Protein AF-A0A1B5Z8H7-F1 (afdb_monomer_lite)

Structure (mmCIF, N/CA/C/O backbone):
data_AF-A0A1B5Z8H7-F1
#
_entry.id   AF-A0A1B5Z8H7-F1
#
loop_
_atom_site.group_PDB
_atom_site.id
_atom_site.type_symbol
_atom_site.label_atom_id
_atom_site.label_alt_id
_atom_site.label_comp_id
_atom_site.label_asym_id
_atom_site.label_entity_id
_atom_site.label_seq_id
_atom_site.pdbx_PDB_ins_code
_atom_site.Cartn_x
_atom_site.Cartn_y
_atom_site.Cartn_z
_atom_site.occupancy
_atom_site.B_iso_or_equiv
_atom_site.auth_seq_id
_atom_site.auth_comp_id
_atom_site.auth_asym_id
_atom_site.auth_atom_id
_atom_site.pdbx_PDB_model_num
ATOM 1 N N . MET A 1 1 ? 43.530 -18.256 -33.588 1.00 51.78 1 MET A N 1
ATOM 2 C CA . MET A 1 1 ? 42.713 -18.645 -32.415 1.00 51.78 1 MET A CA 1
ATOM 3 C C . MET A 1 1 ? 41.936 -17.455 -31.831 1.00 51.78 1 MET A C 1
ATOM 5 O O . MET A 1 1 ? 41.362 -17.579 -30.765 1.00 51.78 1 MET A O 1
ATOM 9 N N . GLU A 1 2 ? 41.868 -16.316 -32.534 1.00 54.03 2 GLU A N 1
ATOM 10 C CA . GLU A 1 2 ? 41.395 -15.041 -31.962 1.00 54.03 2 GLU A CA 1
ATOM 11 C C . GLU A 1 2 ? 39.990 -14.635 -32.441 1.00 54.03 2 GLU A C 1
ATOM 13 O O . GLU A 1 2 ? 39.369 -13.747 -31.876 1.00 54.03 2 GLU A O 1
ATOM 18 N N . GLN A 1 3 ? 39.428 -15.336 -33.432 1.00 54.03 3 GLN A N 1
ATOM 19 C CA . GLN A 1 3 ? 38.044 -15.117 -33.881 1.00 54.03 3 GLN A CA 1
ATOM 20 C C . GLN A 1 3 ? 37.006 -15.913 -33.072 1.00 54.03 3 GLN A C 1
ATOM 22 O O . GLN A 1 3 ? 35.810 -15.673 -33.197 1.00 54.03 3 GLN A O 1
ATOM 27 N N . LEU A 1 4 ? 37.451 -16.857 -32.234 1.00 52.59 4 LEU A N 1
ATOM 28 C CA . LEU A 1 4 ? 36.573 -17.666 -31.379 1.00 52.59 4 LEU A CA 1
ATOM 29 C C . LEU A 1 4 ? 36.238 -16.977 -30.049 1.00 52.59 4 LEU A C 1
ATOM 31 O O . LEU A 1 4 ? 35.209 -17.287 -29.463 1.00 52.59 4 LEU A O 1
ATOM 35 N N . VAL A 1 5 ? 37.055 -16.014 -29.608 1.00 52.66 5 VAL A N 1
ATOM 36 C CA . VAL A 1 5 ? 36.819 -15.253 -28.366 1.00 52.66 5 VAL A CA 1
ATOM 37 C C . VAL A 1 5 ? 35.867 -14.074 -28.607 1.00 52.66 5 VAL A C 1
ATOM 39 O O . VAL A 1 5 ? 35.103 -13.709 -27.723 1.00 52.66 5 VAL A O 1
ATOM 42 N N . ASN A 1 6 ? 35.809 -13.563 -29.842 1.00 54.34 6 ASN A N 1
ATOM 43 C CA . ASN A 1 6 ? 34.857 -12.520 -30.236 1.00 54.34 6 ASN A CA 1
ATOM 44 C C . ASN A 1 6 ? 33.465 -13.076 -30.588 1.00 54.34 6 ASN A C 1
ATOM 46 O O . ASN A 1 6 ? 32.519 -12.310 -30.665 1.00 54.34 6 ASN A O 1
ATOM 50 N N . ARG A 1 7 ? 33.318 -14.405 -30.744 1.00 52.41 7 ARG A N 1
ATOM 51 C CA . ARG A 1 7 ? 32.031 -15.107 -30.954 1.00 52.41 7 ARG A CA 1
ATOM 52 C C . ARG A 1 7 ? 31.321 -15.544 -29.668 1.00 52.41 7 ARG A C 1
ATOM 54 O O . ARG A 1 7 ? 30.244 -16.128 -29.733 1.00 52.41 7 ARG A O 1
ATOM 61 N N . LEU A 1 8 ? 31.866 -15.137 -28.518 1.00 56.00 8 LEU A N 1
ATOM 62 C CA . LEU A 1 8 ? 31.047 -14.743 -27.364 1.00 56.00 8 LEU A CA 1
ATOM 63 C C . LEU A 1 8 ? 30.241 -13.452 -27.665 1.00 56.00 8 LEU A C 1
ATOM 65 O O . LEU A 1 8 ? 29.656 -12.854 -26.769 1.00 56.00 8 LEU A O 1
ATOM 69 N N . ASP A 1 9 ? 30.287 -13.022 -28.935 1.00 62.56 9 ASP A N 1
ATOM 70 C CA . ASP A 1 9 ? 29.369 -12.221 -29.732 1.00 62.56 9 ASP A CA 1
ATOM 71 C C . ASP A 1 9 ? 28.115 -11.838 -28.974 1.00 62.56 9 ASP A C 1
ATOM 73 O O . ASP A 1 9 ? 27.303 -12.695 -28.629 1.00 62.56 9 ASP A O 1
ATOM 77 N N . VAL A 1 10 ? 27.971 -10.529 -28.798 1.00 70.25 10 VAL A N 1
ATOM 78 C CA . VAL A 1 10 ? 26.768 -9.706 -28.978 1.00 70.25 10 VAL A CA 1
ATOM 79 C C . VAL A 1 10 ? 25.421 -10.409 -28.811 1.00 70.25 10 VAL A C 1
ATOM 81 O O . VAL A 1 10 ? 24.618 -9.930 -28.038 1.00 70.25 10 VAL A O 1
ATOM 84 N N . ALA A 1 11 ? 25.141 -11.528 -29.477 1.00 70.56 11 ALA A N 1
ATOM 85 C CA . ALA A 1 11 ? 23.996 -12.389 -29.194 1.00 70.56 11 ALA A CA 1
ATOM 86 C C . ALA A 1 11 ? 23.894 -12.849 -27.725 1.00 70.56 11 ALA A C 1
ATOM 88 O O . ALA A 1 11 ? 22.793 -12.853 -27.188 1.00 70.56 11 ALA A O 1
ATOM 89 N N . MET A 1 12 ? 24.998 -13.205 -27.059 1.00 74.62 12 MET A N 1
ATOM 90 C CA . MET A 1 12 ? 24.978 -13.594 -25.640 1.00 74.62 12 MET A CA 1
ATOM 91 C C . MET A 1 12 ? 24.764 -12.377 -24.731 1.00 74.62 12 MET A C 1
ATOM 93 O O . MET A 1 12 ? 23.962 -12.433 -23.806 1.00 74.62 12 MET A O 1
ATOM 97 N N . PHE A 1 13 ? 25.409 -11.252 -25.044 1.00 70.31 13 PHE A N 1
ATOM 98 C CA . PHE A 1 13 ? 25.212 -9.979 -24.343 1.00 70.31 13 PHE A CA 1
ATOM 99 C C . PHE A 1 13 ? 23.785 -9.429 -24.537 1.00 70.31 13 PHE A C 1
ATOM 101 O O . PHE A 1 13 ? 23.133 -9.025 -23.583 1.00 70.31 13 PHE A O 1
ATOM 108 N N . ASN A 1 14 ? 23.247 -9.515 -25.753 1.00 65.19 14 ASN A N 1
ATOM 109 C CA . ASN A 1 14 ? 21.873 -9.151 -26.090 1.00 65.19 14 ASN A CA 1
ATOM 110 C C . ASN A 1 14 ? 20.858 -10.131 -25.493 1.00 65.19 14 ASN A C 1
ATOM 112 O O . ASN A 1 14 ? 19.742 -9.718 -25.219 1.00 65.19 14 ASN A O 1
ATOM 116 N N . ALA A 1 15 ? 21.207 -11.407 -25.292 1.00 68.94 15 ALA A N 1
ATOM 117 C CA . ALA A 1 15 ? 20.350 -12.361 -24.589 1.00 68.94 15 ALA A CA 1
ATOM 118 C C . ALA A 1 15 ? 20.229 -12.010 -23.099 1.00 68.94 15 ALA A C 1
ATOM 120 O O . ALA A 1 15 ? 19.123 -12.055 -22.575 1.00 68.94 15 ALA A O 1
ATOM 121 N N . ILE A 1 16 ? 21.326 -11.578 -22.462 1.00 64.88 16 ILE A N 1
ATOM 122 C CA . ILE A 1 16 ? 21.326 -11.062 -21.081 1.00 64.88 16 ILE A CA 1
ATOM 123 C C . ILE A 1 16 ? 20.517 -9.759 -20.984 1.00 64.88 16 ILE A C 1
ATOM 125 O O . ILE A 1 16 ? 19.737 -9.594 -20.057 1.00 64.88 16 ILE A O 1
ATOM 129 N N . LEU A 1 17 ? 20.643 -8.852 -21.961 1.00 64.25 17 LEU A N 1
ATOM 130 C CA . LEU A 1 17 ? 19.852 -7.611 -22.002 1.00 64.25 17 LEU A CA 1
ATOM 131 C C . LEU A 1 17 ? 18.380 -7.814 -22.402 1.00 64.25 17 LEU A C 1
ATOM 133 O O . LEU A 1 17 ? 17.584 -6.891 -22.253 1.00 64.25 17 LEU A O 1
ATOM 137 N N . ARG A 1 18 ? 18.005 -8.984 -22.940 1.00 59.47 18 ARG A N 1
ATOM 138 C CA . ARG A 1 18 ? 16.622 -9.295 -23.345 1.00 59.47 18 ARG A CA 1
ATOM 139 C C . ARG A 1 18 ? 15.812 -9.974 -22.238 1.00 59.47 18 ARG A C 1
ATOM 141 O O . ARG A 1 18 ? 14.610 -10.161 -22.405 1.00 59.47 18 ARG A O 1
ATOM 148 N N . GLU A 1 19 ? 16.433 -10.310 -21.113 1.00 60.72 19 GLU A N 1
ATOM 149 C CA . GLU A 1 19 ? 15.743 -10.776 -19.911 1.00 60.72 19 GLU A CA 1
ATOM 150 C C . GLU A 1 19 ? 15.429 -9.583 -18.995 1.00 60.72 19 GLU A C 1
ATOM 152 O O . GLU A 1 19 ? 16.150 -9.341 -18.037 1.00 60.72 19 GLU A O 1
ATOM 157 N N . SER A 1 20 ? 14.392 -8.807 -19.345 1.00 56.91 20 SER A N 1
ATOM 158 C CA . SER A 1 20 ? 13.553 -8.006 -18.413 1.00 56.91 20 SER A CA 1
ATOM 159 C C . SER A 1 20 ? 12.634 -6.988 -19.117 1.00 56.91 20 SER A C 1
ATOM 161 O O . SER A 1 20 ? 12.300 -5.947 -18.560 1.00 56.91 20 SER A O 1
ATOM 163 N N . ALA A 1 21 ? 12.196 -7.269 -20.349 1.00 51.06 21 ALA A N 1
ATOM 164 C CA . ALA A 1 21 ? 11.026 -6.592 -20.921 1.00 51.06 21 ALA A CA 1
ATOM 165 C C . ALA A 1 21 ? 9.723 -7.373 -20.668 1.00 51.06 21 ALA A C 1
ATOM 167 O O . ALA A 1 21 ? 8.685 -7.012 -21.214 1.00 51.06 21 ALA A O 1
ATOM 168 N N . ASP A 1 22 ? 9.776 -8.441 -19.864 1.00 55.03 22 ASP A N 1
ATOM 169 C CA . ASP A 1 22 ? 8.582 -8.874 -19.147 1.00 55.03 22 ASP A CA 1
ATOM 170 C C . ASP A 1 22 ? 8.405 -7.858 -18.027 1.00 55.03 22 ASP A C 1
ATOM 172 O O . ASP A 1 22 ? 9.273 -7.757 -17.159 1.00 55.03 22 ASP A O 1
ATOM 176 N N . GLU A 1 23 ? 7.353 -7.048 -18.155 1.00 59.53 23 GLU A N 1
ATOM 177 C CA . GLU A 1 23 ? 6.832 -6.110 -17.163 1.00 59.53 23 GLU A CA 1
ATOM 178 C C . GLU A 1 23 ? 7.401 -6.392 -15.768 1.00 59.53 23 GLU A C 1
ATOM 180 O O . GLU A 1 23 ? 6.968 -7.317 -15.075 1.00 59.53 23 GLU A O 1
ATOM 185 N N . MET A 1 24 ? 8.382 -5.585 -15.332 1.00 54.38 24 MET A N 1
ATOM 186 C CA . MET A 1 24 ? 8.633 -5.450 -13.899 1.00 54.38 24 MET A CA 1
ATOM 187 C C . MET A 1 24 ? 7.255 -5.210 -13.290 1.00 54.38 24 MET A C 1
ATOM 189 O O . MET A 1 24 ? 6.581 -4.305 -13.788 1.00 54.38 24 MET A O 1
ATOM 193 N N . PRO A 1 25 ? 6.797 -6.009 -12.305 1.00 56.09 25 PRO A N 1
ATOM 194 C CA . PRO A 1 25 ? 5.471 -5.826 -11.750 1.00 56.09 25 PRO A CA 1
ATOM 195 C C . PRO A 1 25 ? 5.421 -4.385 -11.277 1.00 56.09 25 PRO A C 1
ATOM 197 O O . PRO A 1 25 ? 6.086 -4.036 -10.302 1.00 56.09 25 PRO A O 1
ATOM 200 N N . THR A 1 26 ? 4.699 -3.545 -12.017 1.00 67.44 26 THR A N 1
ATOM 201 C CA . THR A 1 26 ? 4.745 -2.090 -11.863 1.00 67.44 26 THR A CA 1
ATOM 202 C C . THR A 1 26 ? 4.335 -1.713 -10.443 1.00 67.44 26 THR A C 1
ATOM 204 O O . THR A 1 26 ? 4.772 -0.696 -9.915 1.00 67.44 26 THR A O 1
ATOM 207 N N . TYR A 1 27 ? 3.613 -2.620 -9.769 1.00 77.50 27 TYR A N 1
ATOM 208 C CA . TYR A 1 27 ? 3.132 -2.477 -8.408 1.00 77.50 27 TYR A CA 1
ATOM 209 C C . TYR A 1 27 ? 3.247 -3.806 -7.623 1.00 77.50 27 TYR A C 1
ATOM 211 O O . TYR A 1 27 ? 2.276 -4.560 -7.500 1.00 77.50 27 TYR A O 1
ATOM 219 N N . PRO A 1 28 ? 4.422 -4.133 -7.048 1.00 77.88 28 PRO A N 1
ATOM 220 C CA . PRO A 1 28 ? 4.658 -5.426 -6.398 1.00 77.88 28 PRO A CA 1
ATOM 221 C C . PRO A 1 28 ? 3.780 -5.645 -5.158 1.00 77.88 28 PRO A C 1
ATOM 223 O O . PRO A 1 28 ? 3.459 -6.784 -4.829 1.00 77.88 28 PRO A O 1
ATOM 226 N N . VAL A 1 29 ? 3.357 -4.570 -4.488 1.00 84.00 29 VAL A N 1
ATOM 227 C CA . VAL A 1 29 ? 2.509 -4.645 -3.289 1.00 84.00 29 VAL A CA 1
ATOM 228 C C . VAL A 1 29 ? 1.082 -5.076 -3.635 1.00 84.00 29 VAL A C 1
ATOM 230 O O . VAL A 1 29 ? 0.558 -5.990 -3.007 1.00 84.00 29 VAL A O 1
ATOM 233 N N . VAL A 1 30 ? 0.463 -4.474 -4.656 1.00 85.94 30 VAL A N 1
ATOM 234 C CA . VAL A 1 30 ? -0.896 -4.861 -5.090 1.00 85.94 30 VAL A CA 1
ATOM 235 C C . VAL A 1 30 ? -0.904 -6.166 -5.886 1.00 85.94 30 VAL A C 1
ATOM 237 O O . VAL A 1 30 ? -1.892 -6.890 -5.836 1.00 85.94 30 VAL A O 1
ATOM 240 N N . ASN A 1 31 ? 0.191 -6.525 -6.563 1.00 85.12 31 ASN A N 1
ATOM 241 C CA . ASN A 1 31 ? 0.294 -7.812 -7.264 1.00 85.12 31 ASN A CA 1
ATOM 242 C C . ASN A 1 31 ? 0.397 -9.010 -6.309 1.00 85.12 31 ASN A C 1
ATOM 244 O O . ASN A 1 31 ? -0.051 -10.100 -6.650 1.00 85.12 31 ASN A O 1
ATOM 248 N N . ASN A 1 32 ? 0.958 -8.811 -5.114 1.00 87.12 32 ASN A N 1
ATOM 249 C CA . ASN A 1 32 ? 1.059 -9.842 -4.076 1.00 87.12 32 ASN A CA 1
ATOM 250 C C . ASN A 1 32 ? -0.009 -9.686 -2.987 1.00 87.12 32 ASN A C 1
ATOM 252 O O . ASN A 1 32 ? 0.156 -10.199 -1.880 1.00 87.12 32 ASN A O 1
ATOM 256 N N . PHE A 1 33 ? -1.084 -8.953 -3.272 1.00 89.81 33 PHE A N 1
ATOM 257 C CA . PHE A 1 33 ? -2.132 -8.718 -2.296 1.00 89.81 33 PHE A CA 1
ATOM 258 C C . PHE A 1 33 ? -2.808 -10.034 -1.883 1.00 89.81 33 PHE A C 1
ATOM 260 O O . PHE A 1 33 ? -3.305 -10.789 -2.722 1.00 89.81 33 PHE A O 1
ATOM 267 N N . VAL A 1 34 ? -2.843 -10.289 -0.575 1.00 91.25 34 VAL A N 1
ATOM 268 C CA . VAL A 1 34 ? -3.514 -11.443 0.030 1.00 91.25 34 VAL A CA 1
ATOM 269 C C . VAL A 1 34 ? -4.735 -10.930 0.798 1.00 91.25 34 VAL A C 1
ATOM 271 O O . VAL A 1 34 ? -4.548 -10.141 1.723 1.00 91.25 34 VAL A O 1
ATOM 274 N N . PRO A 1 35 ? -5.963 -11.360 0.448 1.00 92.00 35 PRO A N 1
ATOM 275 C CA . PRO A 1 35 ? -7.172 -10.932 1.143 1.00 92.00 35 PRO A CA 1
ATOM 276 C C . PRO A 1 35 ? -7.162 -11.282 2.634 1.00 92.00 35 PRO A C 1
ATOM 278 O O . PRO A 1 35 ? -6.759 -12.384 3.017 1.00 92.00 35 PRO A O 1
ATOM 281 N N . ASP A 1 36 ? -7.668 -10.370 3.460 1.00 91.38 36 ASP A N 1
ATOM 282 C CA . ASP A 1 36 ? -7.815 -10.544 4.907 1.00 91.38 36 ASP A CA 1
ATOM 283 C C . ASP A 1 36 ? -9.261 -10.278 5.377 1.00 91.38 36 ASP A C 1
ATOM 285 O O . ASP A 1 36 ? -10.177 -10.111 4.569 1.00 91.38 36 ASP A O 1
ATOM 289 N N . GLU A 1 37 ? -9.490 -10.263 6.695 1.00 95.38 37 GLU A N 1
ATOM 290 C CA . GLU A 1 37 ? -10.820 -10.017 7.278 1.00 95.38 37 GLU A CA 1
ATOM 291 C C . GLU A 1 37 ? -11.374 -8.621 6.943 1.00 95.38 37 GLU A C 1
ATOM 293 O O . GLU A 1 37 ? -12.588 -8.436 6.843 1.00 95.38 37 GLU A O 1
ATOM 298 N N . PHE A 1 38 ? -10.498 -7.642 6.727 1.00 90.94 38 PHE A N 1
ATOM 299 C CA . PHE A 1 38 ? -10.875 -6.257 6.453 1.00 90.94 38 PHE A CA 1
ATOM 300 C C . PHE A 1 38 ? -11.007 -5.971 4.952 1.00 90.94 38 PHE A C 1
ATOM 302 O O . PHE A 1 38 ? -11.666 -5.008 4.557 1.00 90.94 38 PHE A O 1
ATOM 309 N N . SER A 1 39 ? -10.412 -6.818 4.113 1.00 89.06 39 SER A N 1
ATOM 310 C CA . SER A 1 39 ? -10.344 -6.680 2.662 1.00 89.06 39 SER A CA 1
ATOM 311 C C . SER A 1 39 ? -10.428 -8.05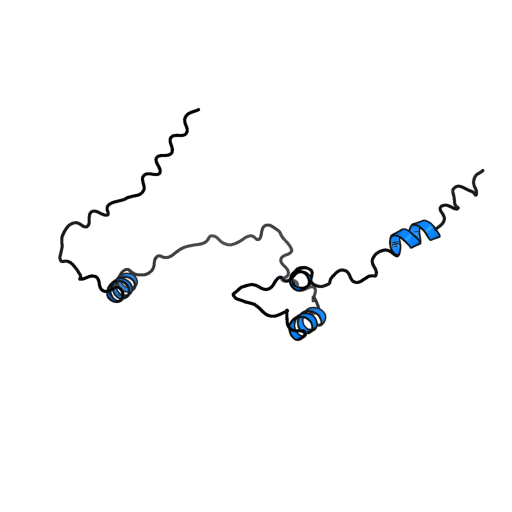1 1.966 1.00 89.06 39 SER A C 1
ATOM 313 O O . SER A 1 39 ? -9.461 -8.540 1.385 1.00 89.06 39 SER A O 1
ATOM 315 N N . PRO A 1 40 ? -11.613 -8.691 1.988 1.00 91.88 40 PRO A N 1
ATOM 316 C CA . PRO A 1 40 ? -11.788 -10.075 1.537 1.00 91.88 40 PRO A CA 1
ATOM 317 C C . PRO A 1 40 ? -11.804 -10.247 0.009 1.00 91.88 40 PRO A C 1
ATOM 319 O O . PRO A 1 40 ? -11.777 -11.371 -0.492 1.00 91.88 40 PRO A O 1
ATOM 322 N N . GLY A 1 41 ? -11.915 -9.151 -0.744 1.00 89.62 41 GLY A N 1
ATOM 323 C CA . GLY A 1 41 ? -11.985 -9.165 -2.202 1.00 89.62 41 GLY A CA 1
ATOM 324 C C . GLY A 1 41 ? -10.623 -8.939 -2.865 1.00 89.62 41 GLY A C 1
ATOM 325 O O . GLY A 1 41 ? -9.723 -8.383 -2.241 1.00 89.62 41 GLY A O 1
ATOM 326 N N . PRO A 1 42 ? -10.467 -9.324 -4.143 1.00 89.44 42 PRO A N 1
ATOM 327 C CA . PRO A 1 42 ? -9.294 -8.946 -4.925 1.00 89.44 42 PRO A CA 1
ATOM 328 C C . PRO A 1 42 ? -9.227 -7.423 -5.107 1.00 89.44 42 PRO A C 1
ATOM 330 O O . PRO A 1 42 ? -10.253 -6.736 -5.087 1.00 89.44 42 PRO A O 1
ATOM 333 N N . VAL A 1 43 ? -8.020 -6.899 -5.333 1.00 90.62 43 VAL A N 1
ATOM 334 C CA . VAL A 1 43 ? -7.807 -5.470 -5.599 1.00 90.62 43 VAL A CA 1
ATOM 335 C C . VAL A 1 43 ? -8.585 -5.057 -6.867 1.00 90.62 43 VAL A C 1
ATOM 337 O O . VAL A 1 43 ? -8.463 -5.722 -7.897 1.00 90.62 43 VAL A O 1
ATOM 340 N N . PRO A 1 44 ? -9.405 -3.987 -6.835 1.00 91.94 44 PRO A N 1
ATOM 341 C CA . PRO A 1 44 ? -10.165 -3.539 -8.005 1.00 91.94 44 PRO A CA 1
ATOM 342 C C . PRO A 1 44 ? -9.279 -3.056 -9.166 1.00 91.94 44 PRO A C 1
ATOM 344 O O . PRO A 1 44 ? -8.293 -2.360 -8.934 1.00 91.94 44 PRO A O 1
ATOM 347 N N . ASN A 1 45 ? -9.694 -3.308 -10.420 1.00 88.19 45 ASN A N 1
ATOM 348 C CA . ASN A 1 45 ? -8.952 -2.881 -11.626 1.00 88.19 45 ASN A CA 1
ATOM 349 C C . ASN A 1 45 ? -8.668 -1.371 -11.666 1.00 88.19 45 ASN A C 1
ATOM 351 O O . ASN A 1 45 ? -7.606 -0.947 -12.103 1.00 88.19 45 ASN A O 1
ATOM 355 N N . ALA A 1 46 ? -9.597 -0.567 -11.141 1.00 90.56 46 ALA A N 1
ATOM 356 C CA . ALA A 1 46 ? -9.460 0.884 -11.058 1.00 90.56 46 ALA A CA 1
ATOM 357 C C . ALA A 1 46 ? -8.218 1.334 -10.265 1.00 90.56 46 ALA A C 1
ATOM 359 O O . ALA A 1 46 ? -7.683 2.402 -10.537 1.00 90.56 46 ALA A O 1
ATOM 360 N N . VAL A 1 47 ? -7.742 0.529 -9.304 1.00 89.75 47 VAL A N 1
ATOM 361 C CA . VAL A 1 47 ? -6.501 0.808 -8.563 1.00 89.75 47 VAL A CA 1
ATOM 362 C C . VAL A 1 47 ? -5.293 0.637 -9.480 1.00 89.75 47 VAL A C 1
ATOM 364 O O . VAL A 1 47 ? -4.441 1.515 -9.529 1.00 89.75 47 VAL A O 1
ATOM 367 N N . TYR A 1 48 ? -5.244 -0.455 -10.246 1.00 86.44 48 TYR A N 1
ATOM 368 C CA . TYR A 1 48 ? -4.175 -0.702 -11.217 1.00 86.44 48 TYR A CA 1
ATOM 369 C C . TYR A 1 48 ? -4.159 0.358 -12.323 1.00 86.44 48 TYR A C 1
ATOM 371 O O . TYR A 1 48 ? -3.095 0.844 -12.689 1.00 86.44 48 TYR A O 1
ATOM 379 N N . GLU A 1 49 ? -5.333 0.764 -12.816 1.00 87.12 49 GLU A N 1
ATOM 380 C CA . GLU A 1 49 ? -5.454 1.851 -13.791 1.00 87.12 49 GLU A CA 1
ATOM 381 C C . GLU A 1 49 ? -4.978 3.187 -13.215 1.00 87.12 49 GLU A C 1
ATOM 383 O O . GLU A 1 49 ? -4.232 3.896 -13.880 1.00 87.12 49 GLU A O 1
ATOM 388 N N . ALA A 1 50 ? -5.380 3.540 -11.991 1.00 87.44 50 ALA A N 1
ATOM 389 C CA . ALA A 1 50 ? -4.945 4.782 -11.355 1.00 87.44 50 ALA A CA 1
ATOM 390 C C . ALA A 1 50 ? -3.421 4.831 -11.205 1.00 87.44 50 ALA A C 1
ATOM 392 O O . ALA A 1 50 ? -2.814 5.837 -11.547 1.00 87.44 50 ALA A O 1
ATOM 393 N N . LEU A 1 51 ? -2.817 3.723 -10.772 1.00 85.69 51 LEU A N 1
ATOM 394 C CA . LEU A 1 51 ? -1.371 3.611 -10.632 1.00 85.69 51 LEU A CA 1
ATOM 395 C C . LEU A 1 51 ? -0.648 3.681 -11.988 1.00 85.69 51 LEU A C 1
ATOM 397 O O . LEU A 1 51 ? 0.395 4.316 -12.090 1.00 85.69 51 LEU A O 1
ATOM 401 N N . ASN A 1 52 ? -1.194 3.065 -13.043 1.00 83.88 52 ASN A N 1
ATOM 402 C CA . ASN A 1 52 ? -0.601 3.089 -14.389 1.00 83.88 52 ASN A CA 1
ATOM 403 C C . ASN A 1 52 ? -0.723 4.450 -15.089 1.00 83.88 52 ASN A C 1
ATOM 405 O O . ASN A 1 52 ? 0.026 4.726 -16.020 1.00 83.88 52 ASN A O 1
ATOM 409 N N . ASN A 1 53 ? -1.684 5.275 -14.672 1.00 82.81 53 ASN A N 1
ATOM 410 C CA . ASN A 1 53 ? -1.852 6.646 -15.155 1.00 82.81 53 ASN A CA 1
ATOM 411 C C . ASN A 1 53 ? -1.165 7.683 -14.248 1.00 82.81 53 ASN A C 1
ATOM 413 O O . ASN A 1 53 ? -1.241 8.875 -14.539 1.00 82.81 53 ASN A O 1
ATOM 417 N N . GLU A 1 54 ? -0.554 7.261 -13.137 1.00 77.06 54 GLU A N 1
ATOM 418 C CA . GLU A 1 54 ? 0.232 8.139 -12.277 1.00 77.06 54 GLU A CA 1
ATOM 419 C C . GLU A 1 54 ? 1.569 8.415 -12.970 1.00 77.06 54 GLU A C 1
ATOM 421 O O . GLU A 1 54 ? 2.506 7.619 -12.912 1.00 77.06 54 GLU A O 1
ATOM 426 N N . ASP A 1 55 ? 1.638 9.546 -13.671 1.00 68.94 55 ASP A N 1
ATOM 427 C CA . ASP A 1 55 ? 2.907 10.087 -14.130 1.00 68.94 55 ASP A CA 1
ATOM 428 C C 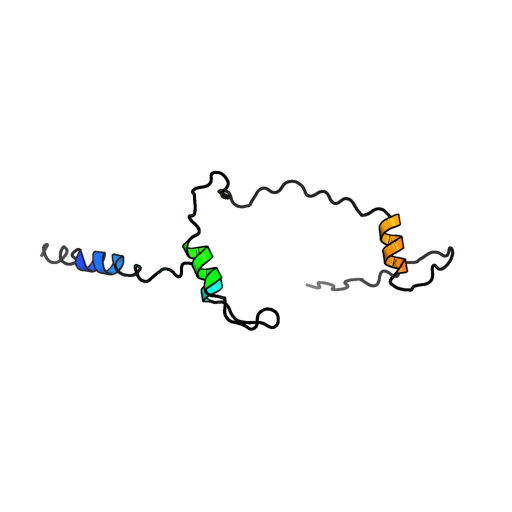. ASP A 1 55 ? 3.702 10.485 -12.885 1.00 68.94 55 ASP A C 1
ATOM 430 O O . ASP A 1 55 ? 3.308 11.379 -12.130 1.00 68.94 55 ASP A O 1
ATOM 434 N N . ILE A 1 56 ? 4.823 9.798 -12.656 1.00 66.62 56 ILE A N 1
ATOM 435 C CA . ILE A 1 56 ? 5.842 10.251 -11.715 1.00 66.62 56 ILE A CA 1
ATOM 436 C C . ILE A 1 56 ? 6.437 11.500 -12.361 1.00 66.62 56 ILE A C 1
ATOM 438 O O . ILE A 1 56 ? 7.439 11.433 -13.070 1.00 66.62 56 ILE A O 1
ATOM 442 N N . GLU A 1 57 ? 5.774 12.643 -12.200 1.00 61.84 57 GLU A N 1
ATOM 443 C CA . GLU A 1 57 ? 6.457 13.903 -12.421 1.00 61.84 57 GLU A CA 1
ATOM 444 C C . GLU A 1 57 ? 7.661 13.879 -11.477 1.00 61.84 57 GLU A C 1
ATOM 446 O O . GLU A 1 57 ? 7.528 13.494 -10.309 1.00 61.84 57 GLU A O 1
ATOM 451 N N . ASP A 1 58 ? 8.844 14.212 -12.000 1.00 59.50 58 ASP A N 1
ATOM 452 C CA . ASP A 1 58 ? 10.042 14.473 -11.204 1.00 59.50 58 ASP A CA 1
ATOM 453 C C . ASP A 1 58 ? 9.759 15.722 -10.351 1.00 59.50 58 ASP A C 1
ATOM 455 O O . ASP A 1 58 ? 10.258 16.817 -10.607 1.00 59.50 58 ASP A O 1
ATOM 459 N N . ASP A 1 59 ? 8.847 15.590 -9.393 1.00 58.66 59 ASP A N 1
ATOM 460 C CA . ASP A 1 59 ? 8.448 16.654 -8.507 1.00 58.66 59 ASP A CA 1
ATOM 461 C C . ASP A 1 59 ? 9.635 16.924 -7.592 1.00 58.66 59 ASP A C 1
ATOM 463 O O . ASP A 1 59 ? 10.149 16.037 -6.900 1.00 58.66 59 ASP A O 1
ATOM 467 N N . GLU A 1 60 ? 10.041 18.187 -7.565 1.00 58.84 60 GLU A N 1
ATOM 468 C CA . GLU A 1 60 ? 11.081 18.745 -6.698 1.00 58.84 60 GLU A CA 1
ATOM 469 C C . G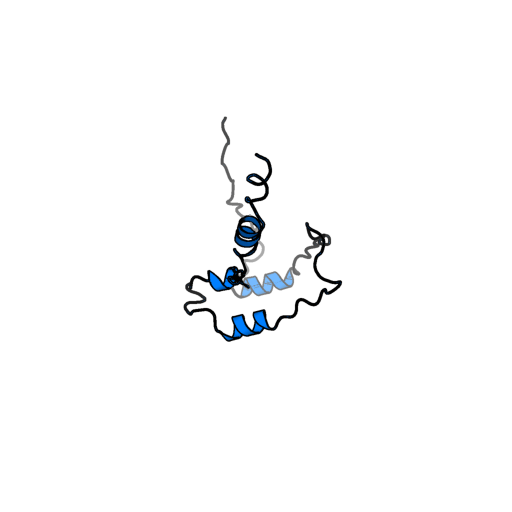LU A 1 60 ? 10.748 18.542 -5.190 1.00 58.84 60 GLU A C 1
ATOM 471 O O . GLU A 1 60 ? 11.523 18.932 -4.316 1.00 58.84 60 GLU A O 1
ATOM 476 N N . GLY A 1 61 ? 9.596 17.937 -4.860 1.00 59.00 61 GLY A N 1
ATOM 477 C CA . GLY A 1 61 ? 9.151 17.526 -3.527 1.00 59.00 61 GLY A CA 1
ATOM 478 C C . GLY A 1 61 ? 9.292 16.033 -3.196 1.00 59.00 61 GLY A C 1
ATOM 479 O O . GLY A 1 61 ? 9.008 15.652 -2.054 1.00 59.00 61 GLY A O 1
ATOM 480 N N . CYS A 1 62 ? 9.745 15.176 -4.122 1.00 66.62 62 CYS A N 1
ATOM 481 C CA . CYS A 1 62 ? 10.049 13.779 -3.799 1.00 66.62 62 CYS A CA 1
ATOM 482 C C . CYS A 1 62 ? 11.115 13.725 -2.695 1.00 66.62 62 CYS A C 1
ATOM 484 O O . CYS A 1 62 ? 12.091 14.476 -2.703 1.00 66.62 62 CYS A O 1
ATOM 486 N N . ILE A 1 63 ? 10.925 12.851 -1.705 1.00 66.94 63 ILE A N 1
ATOM 487 C CA . ILE A 1 63 ? 11.841 12.722 -0.571 1.00 66.94 63 ILE A CA 1
ATOM 488 C C . ILE A 1 63 ? 13.168 12.144 -1.082 1.00 66.94 63 ILE A C 1
ATOM 490 O O . ILE A 1 63 ? 13.377 10.935 -1.110 1.00 66.94 63 ILE A O 1
ATOM 494 N N . THR A 1 64 ? 14.085 13.017 -1.487 1.00 68.69 64 THR A N 1
ATOM 495 C CA . THR A 1 64 ? 15.386 12.632 -2.054 1.00 68.69 64 THR A CA 1
ATOM 496 C C . THR A 1 64 ? 16.405 12.207 -0.996 1.00 68.69 64 THR A C 1
ATOM 498 O O . THR A 1 64 ? 17.508 11.780 -1.335 1.00 68.69 64 THR A O 1
ATOM 501 N N . SER A 1 65 ? 16.069 12.316 0.295 1.00 76.56 65 SER A N 1
ATOM 502 C CA . SER A 1 65 ? 16.995 12.029 1.392 1.00 76.56 65 SER A CA 1
ATOM 503 C C . SER A 1 65 ? 16.394 11.104 2.448 1.00 76.56 65 SER A C 1
ATOM 505 O O . SER A 1 65 ? 15.312 11.346 2.980 1.00 76.56 65 SER A O 1
ATOM 507 N N . PHE A 1 66 ? 17.144 10.048 2.777 1.00 73.81 66 PHE A N 1
ATOM 508 C CA . PHE A 1 66 ? 16.837 9.121 3.862 1.00 73.81 66 PHE A CA 1
ATOM 509 C C . PHE A 1 66 ? 18.001 9.063 4.863 1.00 73.81 66 PHE A C 1
ATOM 511 O O . PHE A 1 66 ? 19.154 8.942 4.438 1.00 73.81 66 PHE A O 1
ATOM 518 N N . PRO A 1 67 ? 17.723 9.109 6.183 1.00 85.75 67 PRO A N 1
ATOM 519 C CA . PRO A 1 67 ? 16.395 9.178 6.805 1.00 85.75 67 PRO A CA 1
ATOM 520 C C . PRO A 1 67 ? 15.738 10.565 6.684 1.00 85.75 67 PRO A C 1
ATOM 522 O O . PRO A 1 67 ? 16.416 11.591 6.742 1.00 85.75 67 PRO A O 1
ATOM 525 N N . CYS A 1 68 ? 14.407 10.592 6.553 1.00 76.38 68 CYS A N 1
ATOM 526 C CA . CYS A 1 68 ? 13.635 11.831 6.486 1.00 76.38 68 CYS A CA 1
ATOM 527 C C . CYS A 1 68 ? 13.864 12.647 7.763 1.00 76.38 68 CYS A C 1
ATOM 529 O O . CYS A 1 68 ? 13.583 12.173 8.867 1.00 76.38 68 CYS A O 1
ATOM 531 N N . THR A 1 69 ? 14.360 13.878 7.634 1.00 80.94 69 THR A N 1
ATOM 532 C CA . THR A 1 69 ? 14.534 14.752 8.800 1.00 80.94 69 THR A CA 1
ATOM 533 C C . THR A 1 69 ? 13.164 15.260 9.241 1.00 80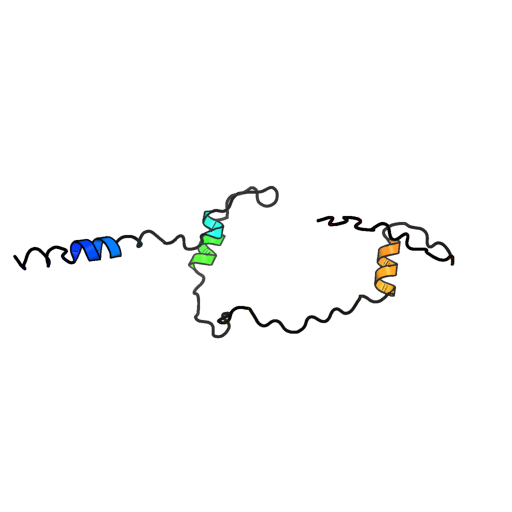.94 69 THR A C 1
ATOM 535 O O . THR A 1 69 ? 12.624 16.204 8.670 1.00 80.94 69 THR A O 1
ATOM 538 N N . ALA A 1 70 ? 12.581 14.616 10.249 1.00 81.38 70 ALA A N 1
ATOM 539 C CA . ALA A 1 70 ? 11.379 15.105 10.909 1.00 81.38 70 ALA A CA 1
ATOM 540 C C . ALA A 1 70 ? 11.747 16.182 11.941 1.00 81.38 70 ALA A C 1
ATOM 542 O O . ALA A 1 70 ? 12.767 16.090 12.627 1.00 81.38 70 ALA A O 1
ATOM 543 N N . GLY A 1 71 ? 10.904 17.206 12.069 1.00 83.88 71 GLY A N 1
ATOM 544 C CA . GLY A 1 71 ? 11.029 18.174 13.157 1.00 83.88 71 GLY A CA 1
ATOM 545 C C . GLY A 1 71 ? 10.861 17.514 14.532 1.00 83.88 71 GLY A C 1
ATOM 546 O O . GLY A 1 71 ? 10.263 16.446 14.656 1.00 83.88 71 GLY A O 1
ATOM 547 N N . SER A 1 72 ? 11.367 18.170 15.581 1.00 87.25 72 SER A N 1
ATOM 548 C CA . SER A 1 72 ? 11.171 17.724 16.967 1.00 87.25 72 SER A CA 1
ATOM 549 C C . SER A 1 72 ? 9.679 17.632 17.292 1.00 87.25 72 SER A C 1
ATOM 551 O O . SER A 1 72 ? 8.947 18.619 17.191 1.00 87.25 72 SER A O 1
ATOM 553 N N . THR A 1 73 ? 9.214 16.448 17.681 1.00 84.31 73 THR A N 1
ATOM 554 C CA . THR A 1 73 ? 7.824 16.239 18.084 1.00 84.31 73 THR A CA 1
ATOM 555 C C . THR A 1 73 ? 7.589 16.842 19.468 1.00 84.31 73 THR A C 1
ATOM 557 O O . THR A 1 73 ? 8.204 16.407 20.442 1.00 84.31 73 THR A O 1
ATOM 560 N N . PHE A 1 74 ? 6.671 17.805 19.583 1.00 87.69 74 PHE A N 1
ATOM 561 C CA . PHE A 1 74 ? 6.199 18.316 20.871 1.00 87.69 74 PHE A CA 1
ATOM 562 C C . PHE A 1 74 ? 4.793 17.791 21.154 1.00 87.69 74 PHE A C 1
ATOM 564 O O . PHE A 1 74 ? 3.851 18.091 20.421 1.00 87.69 74 PHE A O 1
ATOM 571 N N . TYR A 1 75 ? 4.642 17.021 22.230 1.00 87.62 75 TYR A N 1
ATOM 572 C CA . TYR A 1 75 ? 3.331 16.596 22.702 1.00 87.62 75 TYR A CA 1
ATOM 573 C C . TYR A 1 75 ? 2.807 17.580 23.746 1.00 87.62 75 TYR A C 1
ATOM 575 O O . TYR A 1 75 ? 3.400 17.747 24.813 1.00 87.62 75 TYR A O 1
ATOM 583 N N . ALA A 1 76 ? 1.665 18.197 23.452 1.00 87.25 76 ALA A N 1
ATOM 584 C CA . ALA A 1 76 ? 0.889 18.915 24.448 1.00 87.25 76 ALA A CA 1
ATOM 585 C C . ALA A 1 76 ? -0.163 17.956 25.031 1.00 87.25 76 ALA A C 1
ATOM 587 O O . ALA A 1 76 ? -1.032 17.497 24.285 1.00 87.25 76 ALA A O 1
ATOM 588 N N . PRO A 1 77 ? -0.117 17.635 26.337 1.00 85.31 77 PRO A N 1
ATOM 589 C CA . PRO A 1 77 ? -1.151 16.813 26.945 1.00 85.31 77 PRO A CA 1
ATOM 590 C C . PRO A 1 77 ? -2.519 17.505 26.835 1.00 85.31 77 PRO A C 1
ATOM 592 O O . PRO A 1 77 ? -2.597 18.732 26.970 1.00 85.31 77 PRO A O 1
ATOM 595 N N . PRO A 1 78 ? -3.610 16.750 26.607 1.00 81.94 78 PRO A N 1
ATOM 596 C CA . PRO A 1 78 ? -4.943 17.325 26.538 1.00 81.94 78 PRO A CA 1
ATOM 597 C C . PRO A 1 78 ? -5.305 18.008 27.869 1.00 81.94 78 PRO A C 1
ATOM 599 O O . PRO A 1 78 ? -4.894 17.540 28.937 1.00 81.94 78 PRO A O 1
ATOM 602 N N . PRO A 1 79 ? -6.097 19.096 27.844 1.00 85.00 79 PRO A N 1
ATOM 603 C CA . PRO A 1 79 ? -6.535 19.779 29.056 1.00 85.00 79 PRO A CA 1
ATOM 604 C C . PRO A 1 79 ? -7.245 18.833 30.031 1.00 85.00 79 PRO A C 1
ATOM 606 O O . PRO A 1 79 ? -8.039 17.985 29.620 1.00 85.00 79 PRO A O 1
ATOM 609 N N . ALA A 1 80 ? -7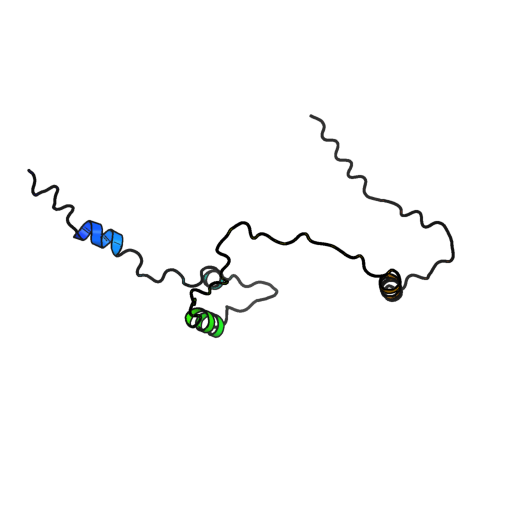.034 19.033 31.335 1.00 78.25 80 ALA A N 1
ATOM 610 C CA . ALA A 1 80 ? -7.622 18.194 32.383 1.00 78.25 80 ALA A CA 1
ATOM 611 C C . ALA A 1 80 ? -9.167 18.134 32.335 1.00 78.25 80 ALA A C 1
ATOM 613 O O . ALA A 1 80 ? -9.766 17.140 32.728 1.00 78.25 80 ALA A O 1
ATOM 614 N N . SER A 1 81 ? -9.832 19.168 31.816 1.00 77.88 81 SER A N 1
ATOM 615 C CA . SER A 1 81 ? -11.287 19.170 31.612 1.00 77.88 81 SER A CA 1
ATOM 616 C C . SER A 1 81 ? -11.755 18.176 30.542 1.00 77.88 81 SER A C 1
ATOM 618 O O . SER A 1 81 ? -12.857 17.646 30.656 1.00 77.88 81 SER A O 1
ATOM 620 N N . SER A 1 82 ? -10.918 17.900 29.536 1.00 72.62 82 SER A N 1
ATOM 621 C CA . SER A 1 82 ? -11.206 16.958 28.448 1.00 72.62 82 SER A CA 1
ATOM 622 C C . SER A 1 82 ? -11.169 15.510 28.940 1.00 72.62 82 SER A C 1
ATOM 624 O O . SER A 1 82 ? -12.066 14.724 28.661 1.00 72.62 82 SER A O 1
ATOM 626 N N . VAL A 1 83 ? -10.188 15.156 29.777 1.00 65.69 83 VAL A N 1
ATOM 627 C CA . VAL A 1 83 ? -10.132 13.804 30.364 1.00 65.69 83 VAL A CA 1
ATOM 628 C C . VAL A 1 83 ? -11.277 13.554 31.353 1.00 65.69 83 VAL A C 1
ATOM 630 O O . VAL A 1 83 ? -11.743 12.426 31.483 1.00 65.69 83 VAL A O 1
ATOM 633 N N . VAL A 1 84 ? -11.796 14.597 32.011 1.00 70.62 84 VAL A N 1
ATOM 634 C CA . VAL A 1 84 ? -12.927 14.480 32.949 1.00 70.62 84 VAL A CA 1
ATOM 635 C C . VAL A 1 84 ? -14.246 14.158 32.238 1.00 70.62 84 VAL A C 1
ATOM 637 O O . VAL A 1 84 ? -15.056 13.418 32.798 1.00 70.62 84 VAL A O 1
ATOM 640 N N . SER A 1 85 ? -14.483 14.654 31.017 1.00 63.09 85 SER A N 1
ATOM 641 C CA . SER A 1 85 ? -15.682 14.268 30.256 1.00 63.09 85 SER A CA 1
ATOM 642 C C . SER A 1 85 ? -15.608 12.816 29.776 1.00 63.09 85 SER A C 1
ATOM 644 O O . SER A 1 85 ? -16.605 12.107 29.875 1.00 63.09 85 SER A O 1
ATOM 646 N N . MET A 1 86 ? -14.426 12.342 29.365 1.00 61.38 86 MET A N 1
ATOM 647 C CA . MET A 1 86 ? -14.201 10.945 28.961 1.00 61.38 86 MET A CA 1
ATOM 648 C C . MET A 1 86 ? -14.399 9.960 30.125 1.00 61.38 86 MET A C 1
ATOM 650 O O . MET A 1 86 ? -14.999 8.901 29.959 1.00 61.38 86 MET A O 1
ATOM 654 N N . LEU A 1 87 ? -13.966 10.334 31.335 1.00 60.03 87 LEU A N 1
ATOM 655 C CA . LEU A 1 87 ? -14.182 9.545 32.557 1.00 60.03 87 LEU A CA 1
ATOM 656 C C . LEU A 1 87 ? -15.657 9.473 32.981 1.00 60.03 87 LEU A C 1
ATOM 658 O O . LEU A 1 87 ? -16.032 8.589 33.745 1.00 60.03 87 LEU A O 1
ATOM 662 N N . LYS A 1 88 ? -16.498 10.400 32.509 1.00 55.25 88 LYS A N 1
ATOM 663 C CA . LYS A 1 88 ? -17.930 10.426 32.828 1.00 55.25 88 LYS A CA 1
ATOM 664 C C . LYS A 1 88 ? -18.744 9.462 31.957 1.00 55.25 88 LYS A C 1
ATOM 666 O O . LYS A 1 88 ? -19.802 9.019 32.395 1.00 55.25 88 LYS A O 1
ATOM 671 N N . GLU A 1 89 ? -18.271 9.146 30.752 1.00 55.84 89 GLU A N 1
ATOM 672 C CA . GLU A 1 89 ? -18.955 8.241 29.815 1.00 55.84 89 GLU A CA 1
ATOM 673 C C . GLU A 1 89 ? -18.717 6.760 30.153 1.00 55.84 89 GLU A C 1
ATOM 675 O O . GLU A 1 89 ? -19.626 5.939 30.038 1.00 55.84 89 GLU A O 1
ATOM 680 N N . VAL A 1 90 ? -17.548 6.425 30.709 1.00 54.44 90 VAL A N 1
ATOM 681 C CA . VAL A 1 90 ? -17.316 5.141 31.385 1.00 54.44 90 VAL A CA 1
ATOM 682 C C . VAL A 1 90 ? -17.804 5.288 32.822 1.00 54.44 90 VAL A C 1
ATOM 684 O O . VAL A 1 90 ? -17.042 5.714 33.682 1.00 54.44 90 VAL A O 1
ATOM 687 N N . GLY A 1 91 ? -19.088 5.007 33.063 1.00 53.25 91 GLY A N 1
ATOM 688 C CA . GLY A 1 91 ? -19.824 5.246 34.314 1.00 53.25 91 GLY A CA 1
ATOM 689 C C . GLY A 1 91 ? -19.151 4.776 35.612 1.00 53.25 91 GLY A C 1
ATOM 690 O O . GLY A 1 91 ? -19.593 3.821 36.248 1.00 53.25 91 GLY A O 1
ATOM 691 N N . THR A 1 92 ? -18.130 5.500 36.060 1.00 57.75 92 THR A N 1
ATOM 692 C CA . THR A 1 92 ? -17.512 5.352 37.371 1.00 57.75 92 THR A CA 1
ATOM 693 C C . THR A 1 92 ? -17.908 6.563 38.213 1.00 57.75 92 THR A C 1
ATOM 695 O O . THR A 1 92 ? -17.749 7.710 37.786 1.00 57.75 92 THR A O 1
ATOM 698 N N . PRO A 1 93 ? -18.511 6.352 39.395 1.00 45.72 93 PRO A N 1
ATOM 699 C CA . PRO A 1 93 ? -18.948 7.457 40.225 1.00 45.72 93 PRO A CA 1
ATOM 700 C C . PRO A 1 93 ? -17.725 8.207 40.748 1.00 45.72 93 PRO A C 1
ATOM 702 O O . PRO A 1 93 ? -16.819 7.620 41.339 1.00 45.72 93 PRO A O 1
ATOM 705 N N . LEU A 1 94 ? -17.745 9.525 40.547 1.00 55.97 94 LEU A N 1
ATOM 706 C CA . LEU A 1 94 ? -16.859 10.507 41.158 1.00 55.97 94 LEU A CA 1
ATOM 707 C C . LEU A 1 94 ? -16.875 10.334 42.687 1.00 55.97 94 LEU A C 1
ATOM 709 O O . LEU A 1 94 ? -17.697 10.922 43.393 1.00 55.97 94 LEU A O 1
ATOM 713 N N . LEU A 1 95 ? -15.971 9.508 43.210 1.00 48.12 95 LEU A N 1
ATOM 714 C CA . LEU A 1 95 ? -15.755 9.379 44.642 1.00 48.12 95 LEU A CA 1
ATOM 715 C C . LEU A 1 95 ? -14.906 10.559 45.115 1.00 48.12 95 LEU A C 1
ATOM 717 O O . LEU A 1 95 ? -13.686 10.595 44.990 1.00 48.12 95 LEU A O 1
ATOM 721 N N . ARG A 1 96 ? -15.635 11.556 45.624 1.00 53.31 96 ARG A N 1
ATOM 722 C CA . ARG A 1 96 ? -15.314 12.405 46.777 1.00 53.31 96 ARG A CA 1
ATOM 723 C C . ARG A 1 96 ? -13.935 12.126 47.389 1.00 53.31 96 ARG A C 1
ATOM 725 O O . ARG A 1 96 ? -13.761 11.120 48.063 1.00 53.31 96 ARG A O 1
ATOM 732 N N . SER A 1 97 ? -13.025 13.083 47.200 1.00 59.19 97 SER A N 1
ATOM 733 C CA . SER A 1 97 ? -11.888 13.419 48.071 1.00 59.19 97 SER A CA 1
ATOM 734 C C . SER A 1 97 ? -11.431 12.290 49.010 1.00 59.19 97 SER A C 1
ATOM 736 O O . SER A 1 97 ? -11.813 12.215 50.175 1.00 59.19 97 SER A O 1
ATOM 738 N N . GLY A 1 98 ? -10.604 11.406 48.470 1.00 50.56 98 GLY A N 1
ATOM 739 C CA . GLY A 1 98 ? -9.831 10.411 49.197 1.00 50.56 98 GLY A CA 1
ATOM 740 C C . GLY A 1 98 ? -8.625 10.093 48.328 1.00 50.56 98 GLY A C 1
ATOM 741 O O . GLY A 1 98 ? -8.763 10.010 47.110 1.00 50.56 98 GLY A O 1
ATOM 742 N N . SER A 1 99 ? -7.437 10.012 48.919 1.00 56.28 99 SER A N 1
ATOM 743 C CA . SER A 1 99 ? -6.188 9.728 48.210 1.00 56.28 99 SER A CA 1
ATOM 744 C C . SER A 1 99 ? -6.370 8.574 47.218 1.00 56.28 99 SER A C 1
ATOM 746 O O . SER A 1 99 ? -6.553 7.427 47.632 1.00 56.28 99 SER A O 1
ATOM 748 N N . PHE A 1 100 ? -6.317 8.858 45.917 1.00 51.75 100 PHE A N 1
ATOM 749 C CA . PHE A 1 100 ? -6.240 7.807 44.917 1.00 51.75 100 PHE A CA 1
ATOM 750 C C . PHE A 1 100 ? -4.795 7.298 44.934 1.00 51.75 100 PHE A C 1
ATOM 752 O O . PHE A 1 100 ? -3.890 7.839 44.306 1.00 51.75 100 PHE A O 1
ATOM 759 N N . VAL A 1 101 ? -4.538 6.282 45.752 1.00 53.69 101 VAL A N 1
ATOM 760 C CA . VAL A 1 101 ? -3.318 5.497 45.594 1.00 53.69 101 VAL A CA 1
ATOM 761 C C . VAL A 1 101 ? -3.510 4.737 44.290 1.00 53.69 101 VAL A C 1
ATOM 763 O O . VAL A 1 101 ? -4.219 3.732 44.250 1.00 53.69 101 VAL A O 1
ATOM 766 N N . LEU A 1 102 ? -2.932 5.256 43.204 1.00 55.94 102 LEU A N 1
ATOM 767 C CA . LEU A 1 102 ? -2.732 4.483 41.986 1.00 55.94 102 LEU A CA 1
ATOM 768 C C . LEU A 1 102 ? -1.929 3.251 42.398 1.00 55.94 102 LEU A C 1
ATOM 770 O O . LEU A 1 102 ? -0.728 3.340 42.652 1.00 55.94 102 LEU A O 1
ATOM 774 N N . LYS A 1 103 ? -2.591 2.099 42.519 1.00 63.16 103 LYS A N 1
ATOM 775 C CA . LYS A 1 103 ? -1.895 0.821 42.619 1.00 63.16 103 LYS A CA 1
ATOM 776 C C . LYS A 1 103 ? -1.169 0.621 41.294 1.00 63.16 103 LYS A C 1
ATOM 778 O O . LYS A 1 103 ? -1.750 0.155 40.320 1.00 63.16 103 LYS A O 1
ATOM 783 N N . LYS A 1 104 ? 0.094 1.039 41.263 1.00 59.47 104 LYS A N 1
ATOM 784 C CA . LYS A 1 104 ? 1.058 0.741 40.210 1.00 59.47 104 LYS A CA 1
ATOM 785 C C . LYS A 1 104 ? 1.282 -0.772 40.222 1.00 59.47 104 LYS A C 1
ATOM 787 O O . LYS A 1 104 ? 2.135 -1.266 40.946 1.00 59.47 104 LYS A O 1
ATOM 792 N N . LEU A 1 105 ? 0.463 -1.509 39.480 1.00 61.53 105 LEU A N 1
ATOM 793 C CA . LEU A 1 105 ? 0.648 -2.936 39.226 1.00 61.53 105 LEU A CA 1
ATOM 794 C C . LEU A 1 105 ? 1.405 -3.105 37.912 1.00 61.53 105 LEU A C 1
ATOM 796 O O . LEU A 1 105 ? 0.813 -3.533 36.941 1.00 61.53 105 LEU A O 1
ATOM 800 N N . TYR A 1 106 ? 2.676 -2.713 37.878 1.00 58.34 106 TYR A N 1
ATOM 801 C CA . TYR A 1 106 ? 3.640 -3.179 36.877 1.00 58.34 106 TYR A CA 1
ATOM 802 C C . TYR A 1 106 ? 5.035 -3.020 37.485 1.00 58.34 106 TYR A C 1
ATOM 804 O O . TYR A 1 106 ? 5.672 -1.971 37.373 1.00 58.34 106 TYR A O 1
ATOM 812 N N . THR A 1 107 ? 5.467 -4.044 38.214 1.00 57.38 107 THR A N 1
ATOM 813 C CA . THR A 1 107 ? 6.884 -4.332 38.428 1.00 57.38 107 THR A CA 1
ATOM 814 C C . THR A 1 107 ? 7.231 -5.365 37.361 1.00 57.38 107 THR A C 1
ATOM 816 O O . THR A 1 107 ? 6.809 -6.513 37.467 1.00 57.38 107 THR A O 1
ATOM 819 N N . SER A 1 108 ? 7.881 -4.946 36.273 1.00 65.44 108 SER A N 1
ATOM 820 C CA . SER A 1 108 ? 8.562 -5.882 35.376 1.00 65.44 108 SER A CA 1
ATOM 821 C C . SER A 1 108 ? 9.766 -6.416 36.147 1.00 65.44 108 SER A C 1
ATOM 823 O O . SER A 1 108 ? 10.827 -5.796 36.163 1.00 65.44 108 SER A O 1
ATOM 825 N N . ASP A 1 109 ? 9.516 -7.476 36.898 1.00 70.25 109 ASP A N 1
ATOM 826 C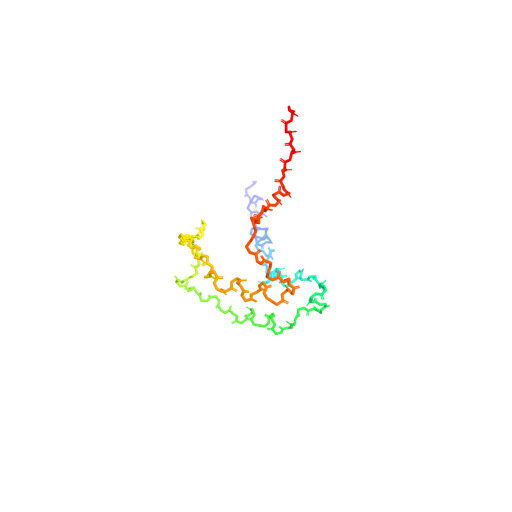 CA . ASP A 1 109 ? 10.488 -8.230 37.672 1.00 70.25 109 ASP A CA 1
ATOM 827 C C . ASP A 1 109 ? 10.975 -9.384 36.791 1.00 70.25 109 ASP A C 1
ATOM 829 O O . ASP A 1 109 ? 10.548 -10.520 36.955 1.00 70.25 109 ASP A O 1
ATOM 833 N N . ASP A 1 110 ? 11.755 -9.051 35.761 1.00 73.75 110 ASP A N 1
ATOM 834 C CA . ASP A 1 110 ? 12.572 -10.033 35.044 1.00 73.75 110 ASP A CA 1
ATOM 835 C C . ASP A 1 110 ? 14.021 -9.719 35.410 1.00 73.75 110 ASP A C 1
ATOM 837 O O . ASP A 1 110 ? 14.675 -8.849 34.824 1.00 73.75 110 ASP A O 1
ATOM 841 N N . GLU A 1 111 ? 14.475 -10.374 36.475 1.00 70.81 111 GLU A N 1
ATOM 842 C CA . GLU A 1 111 ? 15.872 -10.405 36.873 1.00 70.81 111 GLU A CA 1
ATOM 843 C C . GLU A 1 111 ? 16.663 -11.126 35.776 1.00 70.81 111 GLU A C 1
ATOM 845 O O . GLU A 1 111 ? 16.522 -12.329 35.552 1.00 70.81 111 GLU A O 1
ATOM 850 N N . LEU A 1 112 ? 17.470 -10.362 35.041 1.00 69.12 112 LEU A N 1
ATOM 851 C CA . LEU A 1 112 ? 18.500 -10.904 34.165 1.00 69.12 112 LEU A CA 1
ATOM 852 C C . LEU A 1 112 ? 19.663 -11.384 35.037 1.00 69.12 112 LEU A C 1
ATOM 854 O O . LEU A 1 112 ? 20.623 -10.640 35.245 1.00 69.12 112 LEU A O 1
ATOM 858 N N . ASP A 1 113 ? 19.558 -12.610 35.544 1.00 71.38 113 ASP A N 1
ATOM 859 C CA . ASP A 1 113 ? 20.710 -13.342 36.063 1.00 71.38 113 ASP A CA 1
ATOM 860 C C . ASP A 1 113 ? 21.458 -14.050 34.913 1.00 71.38 113 ASP A C 1
ATOM 862 O O . ASP A 1 113 ? 20.900 -14.907 34.225 1.00 71.38 113 ASP A O 1
ATOM 866 N N . GLU A 1 114 ? 22.721 -13.617 34.776 1.00 59.31 114 GLU A N 1
ATOM 867 C CA . GLU A 1 114 ? 23.931 -14.151 34.098 1.00 59.31 114 GLU A CA 1
ATOM 868 C C . GLU A 1 114 ? 23.935 -14.470 32.587 1.00 59.31 114 GLU A C 1
ATOM 870 O O . GLU A 1 114 ? 23.427 -15.522 32.138 1.00 59.31 114 GLU A O 1
#

pLDDT: mean 70.41, std 13.75, range [45.72, 95.38]

Organism: Trifolium subterraneum (NCBI:txid3900)

Sequence (114 aa):
MEQLVNRLDVAMFNAILRESADEMPTYPVVNNFVPDEFSPGPVPNAVYEALNNEDIEDDEGCITSFPCTAGSTFYAPPPASSVVSMLKEVGTPLLRSGSFVLKKLYTSDDELDE

Foldseek 3Di:
DPVVVCVVDPVVVVVVVPPPPPDPPLDPDLVPDDADPVRNDRDDVVVVVVSVPPDPDVPPPPPPDPPDDDDDDDDDDDDPVVVVVVVVVVPDDPDDDDDPPPPPPDDPPPDPDD

Secondary structure (DSSP, 8-state):
--TTTTTS-THHHHHHHTTT-S---S-HHHHT----SS--SPPPHHHHHHHHT------TTS--SSS--PPPP-PPPPPHHHHHHHHHHTT-----S-----------------

Radius of gyration: 31.07 Å; chains: 1; bounding box: 62×38×83 Å

InterPro domains:
  IPR021827 Nucleoporin Nup186/Nup192/Nup205 [PTHR31344] (30-114)